Protein AF-A0A2I0LH47-F1 (afdb_monomer_lite)

Organism: Columba livia (NCBI:txid8932)

pLDDT: mean 92.69, std 8.71, range [55.91, 98.44]

Secondary structure (DSSP, 8-state):
-TTTSSHHHHHHHHS-HHHHHHHHHHHHHS-SEEEETTTEEEESS---SSTT--HHHHHT---SSPPPSSSHHHHHHH--S-S--TTSEEEEGGGTEEEE---TT--

Structure (mmCIF, N/CA/C/O backbone):
data_AF-A0A2I0LH47-F1
#
_entry.id   AF-A0A2I0LH47-F1
#
loop_
_atom_site.group_PDB
_atom_site.id
_atom_site.type_symbol
_atom_site.label_atom_id
_atom_site.label_alt_id
_atom_site.label_comp_id
_atom_site.label_asym_id
_atom_site.label_entity_id
_atom_site.label_seq_id
_atom_site.pdbx_PDB_ins_code
_atom_site.Cartn_x
_atom_site.Cartn_y
_atom_site.Cartn_z
_atom_site.occupancy
_atom_site.B_iso_or_equiv
_atom_site.auth_seq_id
_atom_site.auth_comp_id
_atom_site.auth_asym_id
_atom_site.auth_atom_id
_atom_site.pdbx_PDB_model_num
ATOM 1 N N . MET A 1 1 ? 11.636 2.037 -4.673 1.00 75.25 1 MET A N 1
ATOM 2 C CA . MET A 1 1 ? 11.752 0.568 -4.510 1.00 75.25 1 MET A CA 1
ATOM 3 C C . MET A 1 1 ? 12.326 -0.124 -5.747 1.00 75.25 1 MET A C 1
ATOM 5 O O . MET A 1 1 ? 13.429 -0.647 -5.666 1.00 75.25 1 MET A O 1
ATOM 9 N N . ASN A 1 2 ? 11.647 -0.104 -6.899 1.00 69.69 2 ASN A N 1
ATOM 10 C CA . ASN A 1 2 ? 11.993 -0.968 -8.046 1.00 69.69 2 ASN A CA 1
ATOM 11 C C . ASN A 1 2 ? 13.404 -0.775 -8.636 1.00 69.69 2 ASN A C 1
ATOM 13 O O . ASN A 1 2 ? 13.992 -1.742 -9.115 1.00 69.69 2 ASN A O 1
ATOM 17 N N . GLN A 1 3 ? 13.953 0.442 -8.560 1.00 55.91 3 GLN A N 1
ATOM 18 C CA . GLN A 1 3 ? 15.324 0.766 -8.984 1.00 55.91 3 GLN A CA 1
ATOM 19 C C . GLN A 1 3 ? 16.402 0.129 -8.107 1.00 55.91 3 GLN A C 1
ATOM 21 O O . GLN A 1 3 ? 17.473 -0.216 -8.592 1.00 55.91 3 GLN A O 1
ATOM 26 N N . ILE A 1 4 ? 16.116 -0.001 -6.812 1.00 73.88 4 ILE A N 1
ATOM 27 C CA . ILE A 1 4 ? 17.096 -0.363 -5.784 1.00 73.88 4 ILE A CA 1
ATOM 28 C C . ILE A 1 4 ? 17.009 -1.861 -5.472 1.00 73.88 4 ILE A C 1
ATOM 30 O O . ILE A 1 4 ? 18.033 -2.513 -5.304 1.00 73.88 4 ILE A O 1
ATOM 34 N N . TYR A 1 5 ? 15.799 -2.428 -5.465 1.00 83.06 5 TYR A N 1
ATOM 35 C CA . TYR A 1 5 ? 15.538 -3.814 -5.052 1.00 83.06 5 TYR A CA 1
ATOM 36 C C . TYR A 1 5 ? 15.393 -4.800 -6.224 1.00 83.06 5 TYR A C 1
ATOM 38 O O . TYR A 1 5 ? 14.765 -5.845 -6.099 1.00 83.06 5 TYR A O 1
ATOM 46 N N . GLY A 1 6 ? 15.968 -4.477 -7.385 1.00 89.25 6 GLY A N 1
ATOM 47 C CA . GLY A 1 6 ? 16.212 -5.444 -8.461 1.00 89.25 6 GLY A CA 1
ATOM 48 C C . GLY A 1 6 ? 15.123 -5.595 -9.527 1.00 89.25 6 GLY A C 1
ATOM 49 O O . GLY A 1 6 ? 15.467 -5.972 -10.645 1.00 89.25 6 GLY A O 1
ATOM 50 N N . PHE A 1 7 ? 13.856 -5.243 -9.266 1.00 94.31 7 PHE A N 1
ATOM 51 C CA . PHE A 1 7 ? 12.775 -5.432 -10.254 1.00 94.31 7 PHE A CA 1
ATOM 52 C C . PHE A 1 7 ? 13.026 -4.685 -11.575 1.00 94.31 7 PHE A C 1
ATOM 54 O O . PHE A 1 7 ? 12.873 -5.262 -12.650 1.00 94.31 7 PHE A O 1
ATOM 61 N N . GLU A 1 8 ? 13.475 -3.425 -11.526 1.00 93.38 8 GLU A N 1
ATOM 62 C CA . GLU A 1 8 ? 13.800 -2.678 -12.750 1.00 93.38 8 GLU A CA 1
ATOM 63 C C . GLU A 1 8 ? 14.946 -3.331 -13.532 1.00 93.38 8 GLU A C 1
ATOM 65 O O . GLU A 1 8 ? 14.876 -3.457 -14.757 1.00 93.38 8 GLU A O 1
ATOM 70 N N . GLY A 1 9 ? 15.990 -3.764 -12.820 1.00 93.62 9 GLY A N 1
ATOM 71 C CA . GLY A 1 9 ? 17.131 -4.454 -13.415 1.00 93.62 9 GLY A CA 1
ATOM 72 C C . GLY A 1 9 ? 16.713 -5.758 -14.090 1.00 93.62 9 GLY A C 1
ATOM 73 O O . GLY A 1 9 ? 17.111 -6.018 -15.222 1.00 93.62 9 GLY A O 1
ATOM 74 N N . GLU A 1 10 ? 15.850 -6.538 -13.440 1.00 96.94 10 GLU A N 1
ATOM 75 C CA . GLU A 1 10 ? 15.327 -7.791 -13.978 1.00 96.94 10 GLU A CA 1
ATOM 76 C C . GLU A 1 10 ? 14.485 -7.571 -15.241 1.00 96.94 10 GLU A C 1
ATOM 78 O O . GLU A 1 10 ? 14.704 -8.248 -16.249 1.00 96.94 10 GLU A O 1
ATOM 83 N N . VAL A 1 11 ? 13.559 -6.605 -15.230 1.00 97.44 11 VAL A N 1
ATOM 84 C CA . VAL A 1 11 ? 12.726 -6.304 -16.404 1.00 97.44 11 VAL A CA 1
ATOM 85 C C . VAL A 1 11 ? 13.586 -5.817 -17.567 1.00 97.44 11 VAL A C 1
ATOM 87 O O . VAL A 1 11 ? 13.382 -6.252 -18.697 1.00 97.44 11 VAL A O 1
ATOM 90 N N . LYS A 1 12 ? 14.582 -4.963 -17.311 1.00 94.81 12 LYS A N 1
ATOM 91 C CA . LYS A 1 12 ? 15.510 -4.495 -18.351 1.00 94.81 12 LYS A CA 1
ATOM 92 C C . LYS A 1 12 ? 16.407 -5.610 -18.888 1.00 94.81 12 LYS A C 1
ATOM 94 O O . LYS A 1 12 ? 16.722 -5.591 -20.072 1.00 94.81 12 LYS A O 1
ATOM 99 N N . ALA A 1 13 ? 16.799 -6.570 -18.050 1.00 97.00 13 ALA A N 1
ATOM 100 C CA . ALA A 1 13 ? 17.606 -7.715 -18.464 1.00 97.00 13 ALA A CA 1
ATOM 101 C C . ALA A 1 13 ? 16.809 -8.740 -19.290 1.00 97.00 13 ALA A C 1
ATOM 103 O O . ALA A 1 13 ? 17.358 -9.334 -20.215 1.00 97.00 13 ALA A O 1
ATOM 104 N N . LYS A 1 14 ? 15.528 -8.962 -18.959 1.00 98.12 14 LYS A N 1
ATOM 105 C CA . LYS A 1 14 ? 14.667 -9.967 -19.614 1.00 98.12 14 LYS A CA 1
ATOM 106 C C . LYS A 1 14 ? 13.836 -9.415 -20.776 1.00 98.12 14 LYS A C 1
ATOM 108 O O . LYS A 1 14 ? 13.458 -10.175 -21.662 1.00 98.12 14 LYS A O 1
ATOM 113 N N . TYR A 1 15 ? 13.530 -8.120 -20.762 1.00 97.50 15 TYR A N 1
ATOM 114 C CA . TYR A 1 15 ? 12.628 -7.462 -21.706 1.00 97.50 15 TYR A CA 1
ATOM 115 C C . TYR A 1 15 ? 13.228 -6.140 -22.205 1.00 97.50 15 TYR A C 1
ATOM 117 O O . TYR A 1 15 ? 14.250 -6.131 -22.884 1.00 97.50 15 TYR A O 1
ATOM 125 N N . THR A 1 16 ? 12.575 -5.010 -21.920 1.00 97.19 16 THR A N 1
ATOM 126 C CA . THR A 1 16 ? 12.976 -3.678 -22.374 1.00 97.19 16 THR A CA 1
ATOM 127 C C . THR A 1 16 ? 12.704 -2.639 -21.289 1.00 97.19 16 THR A C 1
ATOM 129 O O . THR A 1 16 ? 11.872 -2.834 -20.402 1.00 97.19 16 THR A O 1
ATOM 132 N N . ALA A 1 17 ? 13.355 -1.478 -21.391 1.00 96.19 17 ALA A N 1
ATOM 133 C CA . ALA A 1 17 ? 13.042 -0.336 -20.532 1.00 96.19 17 ALA A CA 1
ATOM 134 C C . ALA A 1 17 ? 11.590 0.160 -20.708 1.00 96.19 17 ALA A C 1
ATOM 136 O O . ALA A 1 17 ? 10.996 0.660 -19.759 1.00 96.19 17 ALA A O 1
ATOM 137 N N . GLN A 1 18 ? 11.006 -0.021 -21.898 1.00 97.62 18 GLN A N 1
ATOM 138 C CA . GLN A 1 18 ? 9.601 0.305 -22.170 1.00 97.62 18 GLN A CA 1
ATOM 139 C C . GLN A 1 18 ? 8.648 -0.614 -21.395 1.00 97.62 18 GLN A C 1
ATOM 141 O O . GLN A 1 18 ? 7.650 -0.145 -20.863 1.00 97.62 18 GLN A O 1
ATOM 146 N N . MET A 1 19 ? 8.978 -1.906 -21.274 1.00 97.69 19 MET A N 1
ATOM 147 C CA . MET A 1 19 ? 8.199 -2.840 -20.457 1.00 97.69 19 MET A CA 1
ATOM 148 C C . MET A 1 19 ? 8.200 -2.420 -18.983 1.00 97.69 19 MET A C 1
ATOM 150 O O . MET A 1 19 ? 7.169 -2.480 -18.322 1.00 97.69 19 MET A O 1
ATOM 154 N N . PHE A 1 20 ? 9.341 -1.951 -18.472 1.00 96.25 20 PHE A N 1
ATOM 155 C CA . PHE A 1 20 ? 9.408 -1.436 -17.107 1.00 96.25 20 PHE A CA 1
ATOM 156 C C . PHE A 1 20 ? 8.517 -0.202 -16.913 1.00 96.25 20 PHE A C 1
ATOM 158 O O . PHE A 1 20 ? 7.771 -0.155 -15.941 1.00 96.25 20 PHE A O 1
ATOM 165 N N . ALA A 1 21 ? 8.539 0.747 -17.856 1.00 95.38 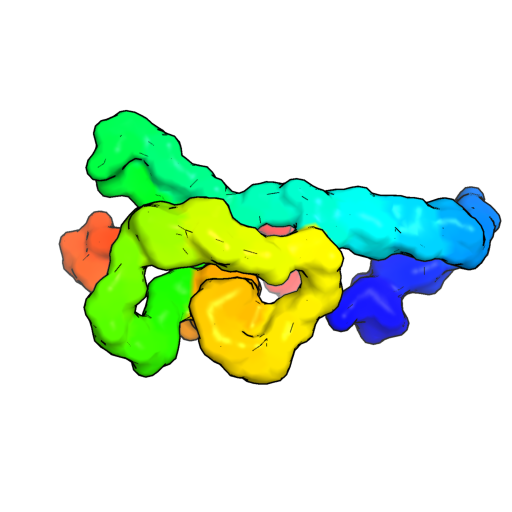21 ALA A N 1
ATOM 166 C CA . ALA A 1 21 ? 7.653 1.910 -17.813 1.00 95.38 21 ALA A CA 1
ATOM 167 C C . ALA A 1 21 ? 6.169 1.498 -17.783 1.00 95.38 21 ALA A C 1
ATOM 169 O O . ALA A 1 21 ? 5.411 2.008 -16.965 1.00 95.38 21 ALA A O 1
ATOM 170 N N . LEU A 1 22 ? 5.783 0.499 -18.585 1.00 97.81 22 LEU A N 1
ATOM 171 C CA . LEU A 1 22 ? 4.425 -0.045 -18.567 1.00 97.81 22 LEU A CA 1
ATOM 172 C C . LEU A 1 22 ? 4.064 -0.683 -17.214 1.00 97.81 22 LEU A C 1
ATOM 174 O O . LEU A 1 22 ? 2.970 -0.459 -16.706 1.00 97.81 22 LEU A O 1
ATOM 178 N N . PHE A 1 23 ? 4.967 -1.456 -16.600 1.00 98.00 23 PHE A N 1
ATOM 179 C CA . PHE A 1 23 ? 4.734 -1.988 -15.252 1.00 98.00 23 PHE A CA 1
ATOM 180 C C . PHE A 1 23 ? 4.559 -0.875 -14.218 1.00 98.00 23 PHE A C 1
ATOM 182 O O . PHE A 1 23 ? 3.670 -0.974 -13.376 1.00 98.00 23 PHE A O 1
ATOM 189 N N . SER A 1 24 ? 5.374 0.181 -14.290 1.00 94.50 24 SER A N 1
ATOM 190 C CA . SER A 1 24 ? 5.244 1.346 -13.415 1.00 94.50 24 SER A CA 1
ATOM 191 C C . SER A 1 24 ? 3.873 2.005 -13.551 1.00 94.50 24 SER A C 1
ATOM 193 O O . SER A 1 24 ? 3.230 2.236 -12.533 1.00 94.50 24 SER A O 1
ATOM 195 N N . GLU A 1 25 ? 3.387 2.216 -14.777 1.00 96.62 25 GLU A N 1
ATOM 196 C CA . GLU A 1 25 ? 2.038 2.746 -15.017 1.00 96.62 25 GLU A CA 1
ATOM 197 C C . GLU A 1 25 ? 0.956 1.826 -14.436 1.00 96.62 25 GLU A C 1
ATOM 199 O O . GLU A 1 25 ? 0.041 2.287 -13.761 1.00 96.62 25 GLU A O 1
ATOM 204 N N . VAL A 1 26 ? 1.065 0.508 -14.635 1.00 97.81 26 VAL A N 1
ATOM 205 C CA . VAL A 1 26 ? 0.095 -0.459 -14.093 1.00 97.81 26 VAL A CA 1
ATOM 206 C C . VAL A 1 26 ? 0.090 -0.464 -12.562 1.00 97.81 26 VAL A C 1
ATOM 208 O O . VAL A 1 26 ? -0.982 -0.534 -11.958 1.00 97.81 26 VAL A O 1
ATOM 211 N N . PHE A 1 27 ? 1.256 -0.368 -11.918 1.00 97.12 27 PHE A N 1
ATOM 212 C CA . PHE A 1 27 ? 1.354 -0.333 -10.457 1.00 97.12 27 PHE A CA 1
ATOM 213 C C . PHE A 1 27 ? 0.656 0.883 -9.847 1.00 97.12 27 PHE A C 1
ATOM 215 O O . PHE A 1 27 ? 0.054 0.752 -8.784 1.00 97.12 27 PHE A O 1
ATOM 222 N N . GLU A 1 28 ? 0.645 2.023 -10.535 1.00 96.94 28 GLU A N 1
ATOM 223 C CA . GLU A 1 28 ? -0.077 3.224 -10.095 1.00 96.94 28 GLU A CA 1
ATOM 224 C C . GLU A 1 28 ? -1.607 3.034 -10.096 1.00 96.94 28 GLU A C 1
ATOM 226 O O . GLU A 1 28 ? -2.332 3.726 -9.382 1.00 96.94 28 GLU A O 1
ATOM 231 N N . TRP A 1 29 ? -2.133 2.056 -10.839 1.00 97.88 29 TRP A N 1
ATOM 232 C CA . TRP A 1 29 ? -3.570 1.765 -10.869 1.00 97.88 29 TRP A CA 1
ATOM 233 C C . TRP A 1 29 ? -4.035 0.749 -9.822 1.00 97.88 29 TRP A C 1
ATOM 235 O O . TRP A 1 29 ? -5.251 0.640 -9.587 1.00 97.88 29 TRP A O 1
ATOM 245 N N . LEU A 1 30 ? -3.107 0.039 -9.169 1.00 97.75 30 LEU A N 1
ATOM 246 C CA . LEU A 1 30 ? -3.434 -0.953 -8.146 1.00 97.75 30 LEU A CA 1
ATOM 247 C C . LEU A 1 30 ? -4.223 -0.312 -6.987 1.00 97.75 30 LEU A C 1
ATOM 249 O O . LEU A 1 30 ? -3.908 0.799 -6.559 1.00 97.75 30 LEU A O 1
ATOM 253 N N . PRO A 1 31 ? -5.279 -0.967 -6.470 1.00 98.06 31 PRO A N 1
ATOM 254 C CA . PRO A 1 31 ? -5.979 -0.493 -5.279 1.00 98.06 31 PRO A CA 1
ATOM 255 C C . PRO A 1 31 ? -5.050 -0.436 -4.059 1.00 98.06 31 PRO A C 1
ATOM 257 O O . PRO A 1 31 ? -4.205 -1.308 -3.885 1.00 98.06 31 PRO A O 1
ATOM 260 N N . LEU A 1 32 ? -5.254 0.551 -3.182 1.00 98.12 32 LEU A N 1
ATOM 261 C CA . LEU A 1 32 ? -4.443 0.723 -1.967 1.00 98.12 32 LEU A CA 1
ATOM 262 C C . LEU A 1 32 ? -4.935 -0.115 -0.778 1.00 98.12 32 LEU A C 1
ATOM 264 O O . LEU A 1 32 ? -4.163 -0.425 0.123 1.00 98.12 32 LEU A O 1
ATOM 268 N N . ALA A 1 33 ? -6.226 -0.455 -0.752 1.00 98.00 33 ALA A N 1
ATOM 269 C CA . ALA A 1 33 ? -6.834 -1.214 0.332 1.00 98.00 33 ALA A CA 1
ATOM 270 C C . ALA A 1 33 ? -8.071 -1.986 -0.140 1.00 98.00 33 ALA A C 1
ATOM 272 O O . ALA A 1 33 ? -8.725 -1.619 -1.121 1.00 98.00 33 ALA A O 1
ATOM 273 N N . GLN A 1 34 ? -8.429 -3.025 0.609 1.00 98.44 34 GLN A N 1
ATOM 274 C CA . GLN A 1 34 ? -9.623 -3.833 0.391 1.00 98.44 34 GLN A CA 1
ATOM 275 C C . GLN A 1 34 ? -10.416 -3.977 1.690 1.00 98.44 34 GLN A C 1
ATOM 277 O O . GLN A 1 34 ? -9.853 -4.251 2.746 1.00 98.44 34 GLN A O 1
ATOM 282 N N . CYS A 1 35 ? -11.740 -3.831 1.609 1.00 98.44 35 CYS A N 1
ATOM 283 C CA . CYS A 1 35 ? -12.635 -4.038 2.744 1.00 98.44 35 CYS A CA 1
ATOM 284 C C . CYS A 1 35 ? -13.574 -5.223 2.492 1.00 98.44 35 CYS A C 1
ATOM 286 O O . CYS A 1 35 ? -14.302 -5.244 1.500 1.00 98.44 35 CYS A O 1
ATOM 288 N N . ILE A 1 36 ? -13.582 -6.198 3.402 1.00 98.44 36 ILE A N 1
ATOM 289 C CA . ILE A 1 36 ? -14.418 -7.401 3.331 1.00 98.44 36 ILE A CA 1
ATOM 290 C C . ILE A 1 36 ? -15.618 -7.222 4.260 1.00 98.44 36 ILE A C 1
ATOM 292 O O . ILE A 1 36 ? -15.465 -7.036 5.471 1.00 98.44 36 ILE A O 1
ATOM 296 N N . ASN A 1 37 ? -16.823 -7.281 3.685 1.00 98.12 37 ASN A N 1
ATOM 297 C CA . ASN A 1 37 ? -18.113 -7.201 4.385 1.00 98.12 37 ASN A CA 1
ATOM 298 C C . ASN A 1 37 ? -18.276 -5.983 5.317 1.00 98.12 37 ASN A C 1
ATOM 300 O O . ASN A 1 37 ? -19.056 -6.041 6.265 1.00 98.12 37 ASN A O 1
ATOM 304 N N . GLY A 1 38 ? -17.525 -4.898 5.091 1.00 96.94 38 GLY A N 1
ATOM 305 C CA . GLY A 1 38 ? -17.519 -3.730 5.977 1.00 96.94 38 GLY A CA 1
ATOM 306 C C . GLY A 1 38 ? -16.947 -4.010 7.373 1.00 96.94 38 GLY A C 1
ATOM 307 O O . GLY A 1 38 ? -17.253 -3.274 8.306 1.00 96.94 38 GLY A O 1
ATOM 308 N N . ARG A 1 39 ? -16.179 -5.096 7.540 1.00 96.94 39 ARG A N 1
ATOM 309 C CA . ARG A 1 39 ? -15.686 -5.564 8.848 1.00 96.94 39 ARG A CA 1
ATOM 310 C C . ARG A 1 39 ? -14.178 -5.741 8.923 1.00 96.94 39 ARG A C 1
ATOM 312 O O . ARG A 1 39 ? -13.613 -5.511 9.983 1.00 96.94 39 ARG A O 1
ATOM 319 N N . VAL A 1 40 ? -13.541 -6.164 7.833 1.00 98.06 40 VAL A N 1
ATOM 320 C CA . VAL A 1 40 ? -12.090 -6.397 7.788 1.00 98.06 40 VAL A CA 1
ATOM 321 C C . VAL A 1 40 ? -11.491 -5.485 6.731 1.00 98.06 40 VAL A C 1
ATOM 323 O O . VAL A 1 40 ? -11.911 -5.546 5.578 1.00 98.06 40 VAL A O 1
ATOM 326 N N . LEU A 1 41 ? -10.548 -4.632 7.124 1.00 98.31 41 LEU A N 1
ATOM 327 C CA . LEU A 1 41 ? -9.781 -3.770 6.226 1.00 98.31 41 LEU A CA 1
ATOM 328 C C . LEU A 1 41 ? -8.381 -4.364 6.050 1.00 98.31 41 LEU A C 1
ATOM 330 O O . LEU A 1 41 ? -7.762 -4.762 7.032 1.00 98.31 41 LEU A O 1
ATOM 334 N N . ILE A 1 42 ? -7.919 -4.440 4.806 1.00 98.00 42 ILE A N 1
ATOM 335 C CA . ILE A 1 42 ? -6.624 -5.004 4.420 1.00 98.00 42 ILE A CA 1
ATOM 336 C C . ILE A 1 42 ? -5.877 -3.956 3.594 1.00 98.00 42 ILE A C 1
ATOM 338 O O . ILE A 1 42 ? -6.444 -3.401 2.650 1.00 98.00 42 ILE A O 1
ATOM 342 N N . MET A 1 43 ? -4.617 -3.719 3.938 1.00 96.94 43 MET A N 1
ATOM 343 C CA . MET A 1 43 ? -3.656 -2.869 3.231 1.00 96.94 43 MET A CA 1
ATOM 344 C C . MET A 1 43 ? -2.261 -3.502 3.328 1.00 96.94 43 MET A C 1
ATOM 346 O O . MET A 1 43 ? -2.102 -4.525 3.992 1.00 96.94 43 MET A O 1
ATOM 350 N N . HIS A 1 44 ? -1.271 -2.923 2.647 1.00 94.69 44 HIS A N 1
ATOM 351 C CA . HIS A 1 44 ? 0.091 -3.456 2.663 1.00 94.69 44 HIS A CA 1
ATOM 352 C C . HIS A 1 44 ? 0.863 -3.079 3.935 1.00 94.69 44 HIS A C 1
ATOM 354 O O . HIS A 1 44 ? 1.433 -3.966 4.559 1.00 94.69 44 HIS A O 1
ATOM 360 N N . GLY A 1 45 ? 0.853 -1.793 4.298 1.00 93.94 45 GLY A N 1
ATOM 361 C CA . GLY A 1 45 ? 1.440 -1.271 5.532 1.00 93.94 45 GLY A CA 1
ATOM 362 C C . GLY A 1 45 ? 0.424 -1.322 6.670 1.00 93.94 45 GLY A C 1
ATOM 363 O O . GLY A 1 45 ? 0.120 -2.392 7.200 1.00 93.94 45 GLY A O 1
ATOM 364 N N . GLY A 1 46 ? -0.168 -0.177 7.015 1.00 93.56 46 GLY A N 1
ATOM 365 C CA . GLY A 1 46 ? -1.043 -0.103 8.180 1.00 93.56 46 GLY A CA 1
ATOM 366 C C . GLY A 1 46 ? -1.953 1.120 8.222 1.00 93.56 46 GLY A C 1
ATOM 367 O O . GLY A 1 46 ? -2.501 1.562 7.212 1.00 93.56 46 GLY A O 1
ATOM 368 N N . LEU A 1 47 ? -2.184 1.612 9.442 1.00 95.06 47 LEU A N 1
ATOM 369 C CA . LEU A 1 47 ? -3.064 2.749 9.715 1.00 95.06 47 LEU A CA 1
ATOM 370 C C . LEU A 1 47 ? -2.327 4.088 9.573 1.00 95.06 47 LEU A C 1
ATOM 372 O O . LEU A 1 47 ? -1.154 4.145 9.221 1.00 95.06 47 LEU A O 1
ATOM 376 N N . PHE A 1 48 ? -3.049 5.172 9.815 1.00 96.06 48 PHE A N 1
ATOM 377 C CA . PHE A 1 48 ? -2.640 6.524 9.466 1.00 96.06 48 PHE A CA 1
ATOM 378 C C . PHE A 1 48 ? -1.853 7.211 10.576 1.00 96.06 48 PHE A C 1
ATOM 380 O O . PHE A 1 48 ? -2.066 6.945 11.759 1.00 96.06 48 PHE A O 1
ATOM 387 N N . SER A 1 49 ? -0.984 8.134 10.174 1.00 93.69 49 SER A N 1
ATOM 388 C CA . SER A 1 49 ? -0.249 9.008 11.093 1.00 93.69 49 SER A CA 1
ATOM 389 C C . SER A 1 49 ? -1.152 10.073 11.734 1.00 93.69 49 SER A C 1
ATOM 391 O O . SER A 1 49 ? -0.821 10.622 12.783 1.00 93.69 49 SER A O 1
ATOM 393 N N . GLU A 1 50 ? -2.293 10.363 11.103 1.00 93.94 50 GLU A N 1
ATOM 394 C CA . GLU A 1 50 ? -3.307 11.309 11.568 1.00 93.94 50 GLU A CA 1
ATOM 395 C C . GLU A 1 50 ? -4.590 10.586 11.996 1.00 93.94 50 GLU A C 1
ATOM 397 O O . GLU A 1 50 ? -5.057 9.649 11.341 1.00 93.94 50 GLU A O 1
ATOM 402 N N . ASP A 1 51 ? -5.193 11.058 13.086 1.00 96.12 51 ASP A N 1
ATOM 403 C CA . ASP A 1 51 ? -6.482 10.559 13.556 1.00 96.12 51 ASP A CA 1
ATOM 404 C C . ASP A 1 51 ? -7.635 10.997 12.637 1.00 96.12 51 ASP A C 1
ATOM 406 O O . ASP A 1 51 ? -7.595 12.034 11.976 1.00 96.12 51 ASP A O 1
ATOM 410 N N . GLY A 1 52 ? -8.728 10.231 12.656 1.00 96.12 52 GLY A N 1
ATOM 411 C CA . GLY A 1 52 ? -9.987 10.611 12.004 1.00 96.12 52 GLY A CA 1
ATOM 412 C C . GLY A 1 52 ? -10.125 10.198 10.538 1.00 96.12 52 GLY A C 1
ATOM 413 O O . GLY A 1 52 ? -11.178 10.442 9.953 1.00 96.12 52 GLY A O 1
ATOM 414 N N . VAL A 1 53 ? -9.128 9.524 9.960 1.00 97.56 53 VAL A N 1
ATOM 415 C CA . VAL A 1 53 ? -9.218 8.995 8.592 1.00 97.56 53 VAL A CA 1
ATOM 416 C C . VAL A 1 53 ? -10.303 7.918 8.488 1.00 97.56 53 VAL A C 1
ATOM 418 O O . VAL A 1 53 ? -10.351 6.961 9.265 1.00 97.56 53 VAL A O 1
ATOM 421 N N . THR A 1 54 ? -11.180 8.061 7.496 1.00 98.06 54 THR A N 1
ATOM 422 C CA . THR A 1 54 ? -12.324 7.176 7.259 1.00 98.06 54 THR A CA 1
ATOM 423 C C . THR A 1 54 ? -12.146 6.309 6.010 1.00 98.06 54 THR A C 1
ATOM 425 O O . THR A 1 54 ? -11.320 6.569 5.138 1.00 98.06 54 THR A O 1
ATOM 428 N N . LEU A 1 55 ? -12.996 5.285 5.861 1.00 98.19 55 LEU A N 1
ATOM 429 C CA . LEU A 1 55 ? -13.040 4.477 4.633 1.00 98.19 55 LEU A CA 1
ATOM 430 C C . LEU A 1 55 ? -13.417 5.292 3.386 1.00 98.19 55 LEU A C 1
ATOM 432 O O . LEU A 1 55 ? -13.105 4.871 2.274 1.00 98.19 55 LEU A O 1
ATOM 436 N N . ASP A 1 56 ? -14.132 6.408 3.547 1.00 98.38 56 ASP A N 1
ATOM 437 C CA . ASP A 1 56 ? -14.495 7.273 2.423 1.00 98.38 56 ASP A CA 1
ATOM 438 C C . ASP A 1 56 ? -13.304 8.113 1.951 1.00 98.38 56 ASP A C 1
ATOM 440 O O . ASP A 1 56 ? -13.120 8.281 0.747 1.00 98.38 56 ASP A O 1
ATOM 444 N N . ASP A 1 57 ? -12.441 8.533 2.879 1.00 98.19 57 ASP A N 1
ATOM 445 C CA . ASP A 1 57 ? -11.196 9.232 2.554 1.00 98.19 57 ASP A CA 1
ATOM 446 C C . ASP A 1 57 ? -10.272 8.328 1.735 1.00 98.19 57 ASP A C 1
ATOM 448 O O . ASP A 1 57 ? -9.783 8.742 0.688 1.00 98.19 57 ASP A O 1
ATOM 452 N N . ILE A 1 58 ? -10.140 7.051 2.126 1.00 98.12 58 ILE A N 1
ATOM 453 C CA . ILE A 1 58 ? -9.362 6.050 1.375 1.00 98.12 58 ILE A CA 1
ATOM 454 C C . ILE A 1 58 ? -9.884 5.897 -0.062 1.00 98.12 58 ILE A C 1
ATOM 456 O O . ILE A 1 58 ? -9.096 5.829 -1.005 1.00 98.12 58 ILE A O 1
ATOM 460 N N . ARG A 1 59 ? -11.212 5.864 -0.260 1.00 98.06 59 ARG A N 1
ATOM 461 C CA . ARG A 1 59 ? -11.817 5.744 -1.603 1.00 98.06 59 ARG A CA 1
ATOM 462 C C . ARG A 1 59 ? -11.528 6.946 -2.498 1.00 98.06 59 ARG A C 1
ATOM 464 O O . ARG A 1 59 ? -11.501 6.785 -3.715 1.00 98.06 59 ARG A O 1
ATOM 471 N N . LYS A 1 60 ? -11.355 8.128 -1.907 1.00 98.12 60 LYS A N 1
ATOM 472 C CA . LYS A 1 60 ? -11.131 9.397 -2.611 1.00 98.12 60 LYS A CA 1
ATOM 473 C C . LYS A 1 60 ? -9.659 9.675 -2.916 1.00 98.12 60 LYS A C 1
ATOM 475 O O . LYS A 1 60 ? -9.372 10.678 -3.562 1.00 98.12 60 LYS A O 1
ATOM 480 N N . ILE A 1 61 ? -8.732 8.815 -2.486 1.00 98.00 61 ILE A N 1
ATOM 481 C CA . ILE A 1 61 ? -7.305 8.991 -2.776 1.00 98.00 61 ILE A CA 1
ATOM 482 C C . ILE A 1 61 ? -7.056 8.923 -4.291 1.00 98.00 61 ILE A C 1
ATOM 484 O O . ILE A 1 61 ? -7.320 7.909 -4.946 1.00 98.00 61 ILE A O 1
ATOM 488 N N . GLU A 1 62 ? -6.455 9.984 -4.828 1.00 97.81 62 GLU A N 1
ATOM 489 C CA . GLU A 1 62 ? -5.862 10.010 -6.168 1.00 97.81 62 GLU A CA 1
ATOM 490 C C . GLU A 1 62 ? -4.564 9.190 -6.174 1.00 97.81 62 GLU A C 1
ATOM 492 O O . GLU A 1 62 ? -3.475 9.682 -5.861 1.00 97.81 62 GLU A O 1
ATOM 497 N N . ARG A 1 63 ? -4.715 7.892 -6.456 1.00 96.88 63 ARG A N 1
ATOM 498 C CA . ARG A 1 63 ? -3.648 6.886 -6.327 1.00 96.88 63 ARG A CA 1
ATOM 499 C C . ARG A 1 63 ? -2.797 6.675 -7.579 1.00 96.88 63 ARG A C 1
ATOM 501 O O . ARG A 1 63 ? -1.747 6.063 -7.472 1.00 96.88 63 ARG A O 1
ATOM 508 N N . ASN A 1 64 ? -3.249 7.151 -8.739 1.00 97.12 64 ASN A N 1
ATOM 509 C CA . ASN A 1 64 ? -2.617 6.960 -10.052 1.00 97.12 64 ASN A CA 1
ATOM 510 C C . ASN A 1 64 ? -1.366 7.837 -10.226 1.00 97.12 64 ASN A C 1
ATOM 512 O O . ASN A 1 64 ? -1.325 8.727 -11.074 1.00 97.12 64 ASN A O 1
ATOM 516 N N . ARG A 1 65 ? -0.397 7.631 -9.334 1.00 96.19 65 ARG A N 1
ATOM 517 C CA . ARG A 1 65 ? 0.870 8.349 -9.219 1.00 96.19 65 ARG A CA 1
ATOM 518 C C . ARG A 1 65 ? 1.821 7.576 -8.306 1.00 96.19 65 ARG A C 1
ATOM 520 O O . ARG A 1 65 ? 1.406 6.673 -7.583 1.00 96.19 65 ARG A O 1
ATOM 527 N N . GLN A 1 66 ? 3.081 7.993 -8.252 1.00 95.31 66 GLN A N 1
ATOM 528 C CA . GLN A 1 66 ? 3.992 7.525 -7.206 1.00 95.31 66 GLN A CA 1
ATOM 529 C C . GLN A 1 66 ? 3.511 7.969 -5.809 1.00 95.31 66 GLN A C 1
ATOM 531 O O . GLN A 1 66 ? 2.995 9.090 -5.674 1.00 95.31 66 GLN A O 1
ATOM 536 N N . PRO A 1 67 ? 3.680 7.126 -4.768 1.00 94.50 67 PRO A N 1
ATOM 537 C CA . PRO A 1 67 ? 3.345 7.506 -3.402 1.00 94.50 67 PRO A CA 1
ATOM 538 C C . PRO A 1 67 ? 4.074 8.797 -2.992 1.00 94.50 67 PRO A C 1
ATOM 540 O O . PRO A 1 67 ? 5.254 8.947 -3.310 1.00 94.50 67 PRO A O 1
ATOM 543 N N . PRO A 1 68 ? 3.396 9.735 -2.309 1.00 95.31 68 PRO A N 1
ATOM 544 C CA . PRO A 1 68 ? 4.059 10.882 -1.693 1.00 95.31 68 PRO A CA 1
ATOM 545 C C . PRO A 1 68 ? 4.962 10.438 -0.532 1.00 95.31 68 PRO A C 1
ATOM 547 O O . PRO A 1 68 ? 4.812 9.333 -0.017 1.00 95.31 68 PRO A O 1
ATOM 550 N N . ASP A 1 69 ? 5.824 11.339 -0.058 1.00 93.06 69 ASP A N 1
ATOM 551 C CA . ASP A 1 69 ? 6.684 11.079 1.108 1.00 93.06 69 ASP A CA 1
ATOM 552 C C . ASP A 1 69 ? 5.897 11.002 2.434 1.00 93.06 69 ASP A C 1
ATOM 554 O O . ASP A 1 69 ? 6.396 10.478 3.426 1.00 93.06 69 ASP A O 1
ATOM 558 N N . SER A 1 70 ? 4.659 11.511 2.471 1.00 94.06 70 SER A N 1
ATOM 559 C CA . SER A 1 70 ? 3.787 11.498 3.651 1.00 94.06 70 SER A CA 1
ATOM 560 C C . SER A 1 70 ? 2.296 11.487 3.294 1.00 94.06 70 SER A C 1
ATOM 562 O O . SER A 1 70 ? 1.900 11.728 2.148 1.00 94.06 70 SER A O 1
ATOM 564 N N . GLY A 1 71 ? 1.455 11.215 4.295 1.00 95.19 71 GLY A N 1
ATOM 565 C CA . GLY A 1 71 ? -0.003 11.240 4.190 1.00 95.19 71 GLY A CA 1
ATOM 566 C C . GLY A 1 71 ? -0.628 9.876 3.875 1.00 95.19 71 GLY A C 1
ATOM 567 O O . GLY A 1 71 ? 0.079 8.873 3.767 1.00 95.19 71 GLY A O 1
ATOM 568 N N . PRO A 1 72 ? -1.958 9.819 3.668 1.00 96.62 72 PRO A N 1
ATOM 569 C CA . PRO A 1 72 ? -2.713 8.564 3.722 1.00 96.62 72 PRO A CA 1
ATOM 570 C C . PRO A 1 72 ? -2.275 7.474 2.738 1.00 96.62 72 PRO A C 1
ATOM 572 O O . PRO A 1 72 ? -2.317 6.292 3.060 1.00 96.62 72 PRO A O 1
ATOM 575 N N . MET A 1 73 ? -1.841 7.855 1.533 1.00 97.19 73 MET A N 1
ATOM 576 C CA . MET A 1 73 ? -1.320 6.900 0.548 1.00 97.19 73 MET A CA 1
ATOM 577 C C . MET A 1 73 ? 0.030 6.311 0.973 1.00 97.19 73 MET A C 1
ATOM 579 O O . MET A 1 73 ? 0.276 5.137 0.719 1.00 97.19 73 MET A O 1
ATOM 583 N N . CYS A 1 74 ? 0.891 7.119 1.598 1.00 95.81 74 CYS A N 1
ATOM 584 C CA . CYS A 1 74 ? 2.173 6.663 2.126 1.00 95.81 74 CYS A CA 1
ATOM 585 C C . CYS A 1 74 ? 1.939 5.723 3.315 1.00 95.81 74 CYS A C 1
ATOM 587 O O . CYS A 1 74 ? 2.428 4.597 3.304 1.00 95.81 74 CYS A O 1
ATOM 589 N N . ASP A 1 75 ? 1.095 6.132 4.265 1.00 95.88 75 ASP A N 1
ATOM 590 C CA . ASP A 1 75 ? 0.756 5.340 5.451 1.00 95.88 75 ASP A CA 1
ATOM 591 C C . ASP A 1 75 ? 0.216 3.945 5.076 1.00 95.88 75 ASP A C 1
ATOM 593 O O . ASP A 1 75 ? 0.749 2.931 5.516 1.00 95.88 75 ASP A O 1
ATOM 597 N N . LEU A 1 76 ? -0.763 3.858 4.166 1.00 96.50 76 LEU A N 1
ATOM 598 C CA . LEU A 1 76 ? -1.341 2.574 3.726 1.00 96.50 76 LEU A CA 1
ATOM 599 C C . LEU A 1 76 ? -0.322 1.585 3.139 1.00 96.50 76 LEU A C 1
ATOM 601 O O . LEU A 1 76 ? -0.586 0.380 3.103 1.00 96.50 76 LEU A O 1
ATOM 605 N N . LEU A 1 77 ? 0.808 2.083 2.637 1.00 95.12 77 LEU A N 1
ATOM 606 C CA . LEU A 1 77 ? 1.854 1.279 2.013 1.00 95.12 77 LEU A CA 1
ATOM 607 C C . LEU A 1 77 ? 3.044 1.023 2.944 1.00 95.12 77 LEU A C 1
ATOM 609 O O . LEU A 1 77 ? 3.713 0.013 2.760 1.00 95.12 77 LEU A O 1
ATOM 613 N N . TRP A 1 78 ? 3.304 1.909 3.911 1.00 9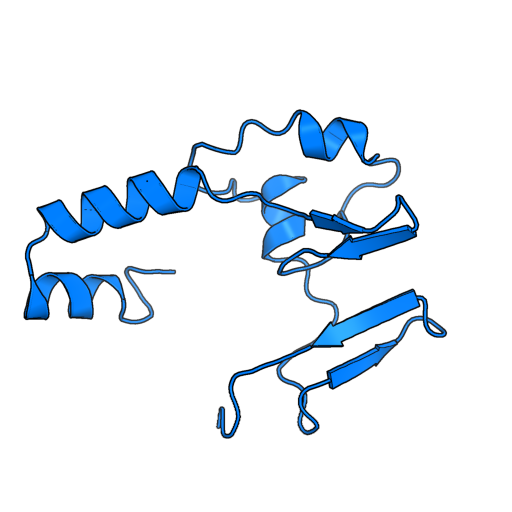1.69 78 TRP A N 1
ATOM 614 C CA . TRP A 1 78 ? 4.580 1.956 4.634 1.00 91.69 78 TRP A CA 1
ATOM 615 C C . TRP A 1 78 ? 4.469 2.076 6.153 1.00 91.69 78 TRP A C 1
ATOM 617 O O . TRP A 1 78 ? 5.494 1.982 6.828 1.00 91.69 78 TRP A O 1
ATOM 627 N N . SER A 1 79 ? 3.279 2.298 6.720 1.00 86.19 79 SER A N 1
ATOM 628 C CA . SER A 1 79 ? 3.135 2.340 8.175 1.00 86.19 79 SER A CA 1
ATOM 629 C C . SER A 1 79 ? 3.192 0.922 8.742 1.00 86.19 79 SER A C 1
ATOM 631 O O . SER A 1 79 ? 2.211 0.185 8.774 1.00 86.19 79 SER A O 1
ATOM 633 N N . ASP A 1 80 ? 4.380 0.504 9.158 1.00 78.75 80 ASP A N 1
ATOM 634 C CA . ASP A 1 80 ? 4.583 -0.839 9.687 1.00 78.75 80 ASP A CA 1
ATOM 635 C C . ASP A 1 80 ? 4.489 -0.847 11.218 1.00 78.75 80 ASP A C 1
ATOM 637 O O . ASP A 1 80 ? 5.186 -0.074 11.881 1.00 78.75 80 ASP A O 1
ATOM 641 N N . PRO A 1 81 ? 3.688 -1.740 11.826 1.00 61.06 81 PRO A N 1
ATOM 642 C CA . PRO A 1 81 ? 3.836 -2.036 13.236 1.00 61.06 81 PRO A CA 1
ATOM 643 C C . PRO A 1 81 ? 5.090 -2.885 13.518 1.00 61.06 81 PRO A C 1
ATOM 645 O O . PRO A 1 81 ? 5.623 -2.728 14.610 1.00 61.06 81 PRO A O 1
ATOM 648 N N . HIS A 1 82 ? 5.579 -3.753 12.607 1.00 59.53 82 HIS A N 1
ATOM 649 C CA . HIS A 1 82 ? 6.749 -4.624 12.858 1.00 59.53 82 HIS A CA 1
ATOM 650 C C . HIS A 1 82 ? 7.364 -5.298 11.606 1.00 59.53 82 HIS A C 1
ATOM 652 O O . HIS A 1 82 ? 6.672 -5.571 10.636 1.0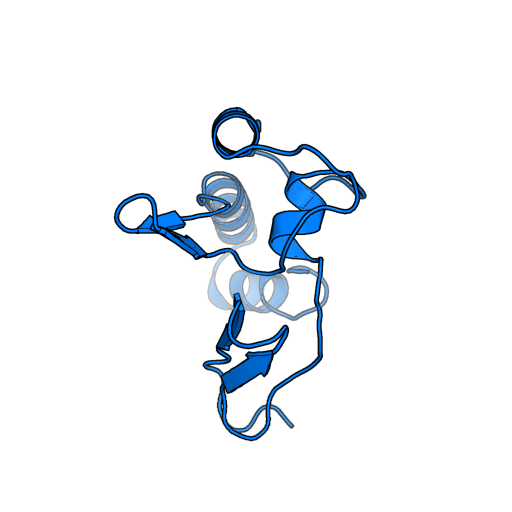0 59.53 82 HIS A O 1
ATOM 658 N N . GLU A 1 83 ? 8.638 -5.707 11.719 1.00 69.00 83 GLU A N 1
ATOM 659 C CA . GLU A 1 83 ? 9.416 -6.490 10.737 1.00 69.00 83 GLU A CA 1
ATOM 660 C C . GLU A 1 83 ? 8.890 -7.924 10.461 1.00 69.00 83 GLU A C 1
ATOM 662 O O . GLU A 1 83 ? 7.949 -8.412 11.095 1.00 69.00 83 GLU A O 1
ATOM 667 N N . VAL A 1 84 ? 9.559 -8.610 9.517 1.00 77.25 84 VAL A N 1
ATOM 668 C CA . VAL A 1 84 ? 9.350 -10.006 9.079 1.00 77.25 84 VAL A CA 1
ATOM 669 C C . VAL A 1 84 ? 8.999 -10.937 10.243 1.00 77.25 84 VAL A C 1
ATOM 671 O O . VAL A 1 84 ? 9.699 -11.009 11.254 1.00 77.25 84 VAL A O 1
ATOM 674 N N . LYS A 1 85 ? 7.911 -11.698 10.082 1.00 84.25 85 LYS A N 1
ATOM 675 C CA . LYS A 1 85 ? 7.386 -12.596 11.119 1.00 84.25 85 LYS A CA 1
ATOM 676 C C . LYS A 1 85 ? 7.850 -14.029 10.894 1.00 84.25 85 LYS A C 1
ATOM 678 O O . LYS A 1 85 ? 7.564 -14.607 9.850 1.00 84.25 85 LYS A O 1
ATOM 683 N N . ALA A 1 86 ? 8.516 -14.604 11.900 1.00 84.62 86 ALA A N 1
ATOM 684 C CA . ALA A 1 86 ? 9.094 -15.952 11.844 1.00 84.62 86 ALA A CA 1
ATOM 685 C C . ALA A 1 86 ? 8.062 -17.039 11.498 1.00 84.62 86 ALA A C 1
ATOM 687 O O . ALA A 1 86 ? 8.326 -17.898 10.664 1.00 84.62 86 ALA A O 1
ATOM 688 N N . GLU A 1 87 ? 6.859 -16.947 12.071 1.00 91.81 87 GLU A N 1
ATOM 689 C CA . GLU A 1 87 ? 5.758 -17.890 11.823 1.00 91.81 87 GLU A CA 1
ATOM 690 C C . GLU A 1 87 ? 4.915 -17.524 10.585 1.00 91.81 87 GLU A C 1
ATOM 692 O O . GLU A 1 87 ? 3.861 -18.110 10.343 1.00 91.81 87 GLU A O 1
ATOM 697 N N . GLY A 1 88 ? 5.321 -16.508 9.816 1.00 91.62 88 GLY A N 1
ATOM 698 C CA . GLY A 1 88 ? 4.568 -15.995 8.668 1.00 91.62 88 GLY A CA 1
ATOM 699 C C . GLY A 1 88 ? 3.315 -15.188 9.031 1.00 91.62 88 GLY A C 1
ATOM 700 O O . GLY A 1 88 ? 2.675 -14.630 8.143 1.00 91.62 88 GLY A O 1
ATOM 701 N N . TYR A 1 89 ? 2.950 -15.075 10.311 1.00 93.94 89 TYR A N 1
ATOM 702 C CA . TYR A 1 89 ? 1.882 -14.189 10.775 1.00 93.94 89 TYR A CA 1
ATOM 703 C C . TYR A 1 89 ? 2.100 -13.730 12.220 1.00 93.94 89 TYR A C 1
ATOM 705 O O . TYR A 1 89 ? 2.865 -14.334 12.970 1.00 93.94 89 TYR A O 1
ATOM 713 N N . GLU A 1 90 ? 1.400 -12.671 12.622 1.00 93.06 90 GLU A N 1
ATOM 714 C CA . GLU A 1 90 ? 1.335 -12.229 14.016 1.00 93.06 90 GLU A CA 1
ATOM 715 C C . GLU A 1 90 ? 0.001 -11.535 14.302 1.00 93.06 90 GLU A C 1
ATOM 717 O O . GLU A 1 90 ? -0.528 -10.811 13.459 1.00 93.06 90 GLU A O 1
ATOM 722 N N . VAL A 1 91 ? -0.537 -11.742 15.506 1.00 94.38 91 VAL A N 1
ATOM 723 C CA . VAL A 1 91 ? -1.744 -11.066 15.992 1.00 94.38 91 VAL A CA 1
ATOM 724 C C . VAL A 1 91 ? -1.359 -10.108 17.115 1.00 94.38 91 VAL A C 1
ATOM 726 O O . VAL A 1 91 ? -0.868 -10.529 18.160 1.00 94.38 91 VAL A O 1
ATOM 729 N N . THR A 1 92 ? -1.615 -8.817 16.922 1.00 92.69 92 THR A N 1
ATOM 730 C CA . THR A 1 92 ? -1.257 -7.748 17.865 1.00 92.69 92 THR A CA 1
ATOM 731 C C . THR A 1 92 ? -2.476 -6.899 18.242 1.00 92.69 92 THR A C 1
ATOM 733 O O . THR A 1 92 ? -3.611 -7.175 17.835 1.00 92.69 92 THR A O 1
ATOM 736 N N . HIS A 1 93 ? -2.269 -5.874 19.078 1.00 94.06 93 HIS A N 1
ATOM 737 C CA . HIS A 1 93 ? -3.302 -4.902 19.461 1.00 94.06 93 HIS A CA 1
ATOM 738 C C . HIS A 1 93 ? -4.588 -5.548 20.012 1.00 94.06 93 HIS A C 1
ATOM 740 O O . HIS A 1 93 ? -5.703 -5.131 19.695 1.00 94.06 93 HIS A O 1
ATOM 746 N N . GLY A 1 94 ? -4.439 -6.608 20.814 1.00 95.25 94 GLY A N 1
ATOM 747 C CA . GLY A 1 94 ? -5.572 -7.335 21.393 1.00 95.25 94 GLY A CA 1
ATOM 748 C C . GLY A 1 94 ? -6.465 -8.017 20.352 1.00 95.25 94 GLY A C 1
ATOM 749 O O . GLY A 1 94 ? -7.676 -8.081 20.546 1.00 95.25 94 GLY A O 1
ATOM 750 N N . GLY A 1 95 ? -5.892 -8.478 19.234 1.00 95.19 95 GLY A N 1
ATOM 751 C CA . GLY A 1 95 ? -6.632 -9.162 18.168 1.00 95.19 95 GLY A CA 1
ATOM 752 C C . GLY A 1 95 ? -7.170 -8.248 17.068 1.00 95.19 95 GLY A C 1
ATOM 753 O O . GLY A 1 95 ? -7.950 -8.703 16.238 1.00 95.19 95 GLY A O 1
ATOM 754 N N . LYS A 1 96 ? -6.788 -6.965 17.063 1.00 95.69 96 LYS A N 1
ATOM 755 C CA . LYS A 1 96 ? -7.303 -5.963 16.112 1.00 95.69 96 LYS A CA 1
ATOM 756 C C . LYS A 1 96 ? -6.391 -5.715 14.913 1.00 95.69 96 LYS A C 1
ATOM 758 O O . LYS A 1 96 ? -6.856 -5.173 13.918 1.00 95.69 96 LYS A O 1
ATOM 763 N N . CYS A 1 97 ? -5.119 -6.088 15.009 1.00 95.06 97 CYS A N 1
ATOM 764 C CA . CYS A 1 97 ? -4.146 -5.952 13.932 1.00 95.06 97 CYS A CA 1
ATOM 765 C C . CYS A 1 97 ? -3.505 -7.318 13.684 1.00 95.06 97 CYS A C 1
ATOM 767 O O . CYS A 1 97 ? -3.050 -7.971 14.626 1.00 95.06 97 CYS A O 1
ATOM 769 N N . VAL A 1 98 ? -3.525 -7.761 12.429 1.00 94.69 98 VAL A N 1
ATOM 770 C CA . VAL A 1 98 ? -2.974 -9.050 12.010 1.00 94.69 98 VAL A CA 1
ATOM 771 C C . VAL A 1 98 ? -2.007 -8.802 10.865 1.00 94.69 98 VAL A C 1
ATOM 773 O O . VAL A 1 98 ? 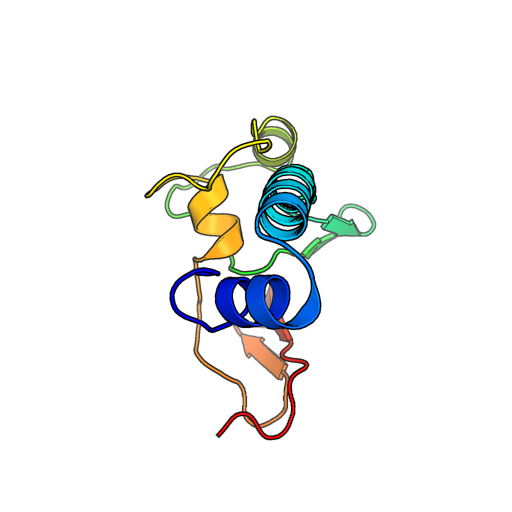-2.407 -8.272 9.832 1.00 94.69 98 VAL A O 1
ATOM 776 N N . THR A 1 99 ? -0.757 -9.209 11.046 1.00 94.19 99 THR A N 1
ATOM 777 C CA . THR A 1 99 ? 0.267 -9.199 9.998 1.00 94.19 99 THR A CA 1
ATOM 778 C C . THR A 1 99 ? 0.312 -10.576 9.349 1.00 94.19 99 THR A C 1
ATOM 780 O O . THR A 1 99 ? 0.323 -11.582 10.058 1.00 94.19 99 THR A O 1
ATOM 783 N N . VAL A 1 100 ? 0.353 -10.635 8.016 1.00 93.81 100 VAL A N 1
ATOM 784 C CA . VAL A 1 100 ? 0.543 -11.870 7.237 1.00 93.81 100 VAL A CA 1
ATOM 785 C C . VAL A 1 100 ? 1.700 -11.660 6.269 1.00 93.81 100 VAL A C 1
ATOM 787 O O . VAL A 1 100 ? 1.702 -10.710 5.493 1.00 93.81 100 VAL A O 1
ATOM 790 N N . PHE A 1 101 ? 2.670 -12.568 6.293 1.00 93.12 101 PHE A N 1
ATOM 79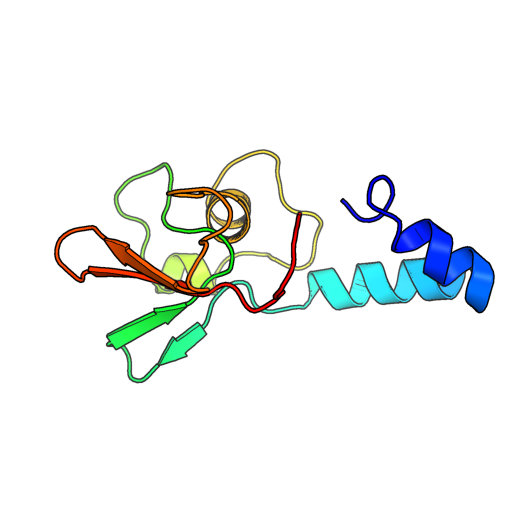1 C CA . PHE A 1 101 ? 3.875 -12.534 5.479 1.00 93.12 101 PHE A CA 1
ATOM 792 C C . PHE A 1 101 ? 4.018 -13.845 4.701 1.00 93.12 101 PHE A C 1
ATOM 794 O O . PHE A 1 101 ? 4.070 -14.927 5.277 1.00 93.12 101 PHE A O 1
ATOM 801 N N . SER A 1 102 ? 4.048 -13.752 3.371 1.00 93.56 102 SER A N 1
ATOM 802 C CA . SER A 1 102 ? 3.944 -14.916 2.471 1.00 93.56 102 SER A CA 1
ATOM 803 C C . SER A 1 102 ? 5.237 -15.251 1.718 1.00 93.56 102 SER A C 1
ATOM 805 O O . SER A 1 102 ? 5.197 -16.013 0.755 1.00 93.56 102 SER A O 1
ATOM 807 N N . ALA A 1 103 ? 6.381 -14.698 2.134 1.00 91.31 103 ALA A N 1
ATOM 808 C CA . ALA A 1 103 ? 7.693 -15.023 1.573 1.00 91.31 103 ALA A CA 1
ATOM 809 C C . ALA A 1 103 ? 8.490 -15.897 2.564 1.00 91.31 103 ALA A C 1
ATOM 811 O O . ALA A 1 103 ? 9.246 -15.370 3.377 1.00 91.31 103 ALA A O 1
ATOM 812 N N . PRO A 1 104 ? 8.310 -17.232 2.567 1.00 89.88 104 PRO A N 1
ATOM 813 C CA . PRO A 1 104 ? 9.046 -18.102 3.481 1.00 89.88 104 PRO A CA 1
ATOM 814 C C . PRO A 1 104 ? 10.550 -18.066 3.181 1.00 89.88 104 PRO A C 1
ATOM 816 O O . PRO A 1 104 ? 10.955 -17.899 2.032 1.00 89.88 104 PRO A O 1
ATOM 819 N N . ASN A 1 105 ? 11.372 -18.302 4.205 1.00 89.12 105 ASN A N 1
ATOM 820 C CA . ASN A 1 105 ? 12.837 -18.276 4.118 1.00 89.12 105 ASN A CA 1
ATOM 821 C C . ASN A 1 105 ? 13.437 -16.920 3.710 1.00 89.12 105 ASN A C 1
ATOM 823 O O . ASN A 1 105 ? 14.4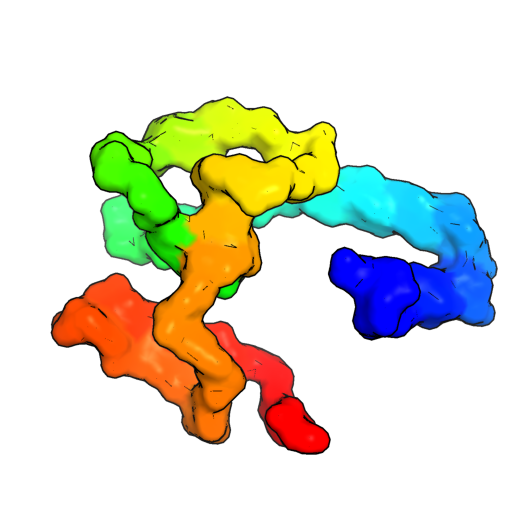26 -16.871 2.981 1.00 89.12 105 ASN A O 1
ATOM 827 N N . TYR A 1 106 ? 12.831 -15.824 4.169 1.00 82.62 106 TYR A N 1
ATOM 828 C CA . TYR A 1 106 ? 13.355 -14.474 3.983 1.00 82.62 106 TYR A CA 1
ATOM 829 C C . TYR A 1 106 ? 14.425 -14.180 5.051 1.00 82.62 106 TYR A C 1
ATOM 831 O O . TYR A 1 106 ? 14.137 -13.559 6.073 1.00 82.62 106 TYR A O 1
ATOM 839 N N . TRP A 1 107 ? 15.639 -14.697 4.843 1.00 64.75 107 TRP A N 1
ATOM 840 C CA . TRP A 1 107 ? 16.834 -14.445 5.663 1.00 64.75 107 TRP A CA 1
ATOM 841 C C . TRP A 1 107 ? 18.094 -14.402 4.802 1.00 64.75 107 TRP A C 1
ATOM 843 O O . TRP A 1 107 ? 18.142 -15.137 3.788 1.00 64.75 107 TRP A O 1
#

Sequence (107 aa):
MNQIYGFEGEVKAKYTAQMFALFSEVFEWLPLAQCINGRVLIMHGGLFSEDGVTLDDIRKIERNRQPPDSGPMCDLLWSDPHEVKAEGYEVTHGGKCVTVFSAPNYW

Radius of gyration: 16.09 Å; chains: 1; bounding box: 36×30×44 Å

InterPro domains:
  IPR004843 Calcineurin-like, phosphoesterase domain [PF00149] (12-88)
  IPR006186 Serine/threonine-specific protein phosphatase/bis(5-nucleosyl)-tetraphosphatase [PR00114] (25-51)
  IPR006186 Serine/threonine-specific protein phosphatase/bis(5-nucleosyl)-tetraphosphatase [PR00114] (55-82)
  IPR006186 Serine/threonine-specific protein phosphatase/bis(5-nucleosyl)-tetraphosphatase [SM00156] (1-106)
  IPR029052 Metallo-dependent phosphatase-like [G3DSA:3.60.21.10] (1-107)
  IPR029052 Metallo-dependent phosphatase-like [SSF56300] (1-106)
  IPR051134 Protein Phosphatase PPP [PTHR45668] (1-81)

Foldseek 3Di:
DCVPPCVCVVCVVVDNNVVVVVVLQVVLVDQQWDDDPVPDIDGQADDAPDPDDDPVNSVPDNRRDPDDPHDDSCRRNHNHPDDDDQVQKDADPPRRDIGGHDDPPPD